Protein AF-A0A846QCV8-F1 (afdb_monomer_lite)

pLDDT: mean 91.58, std 9.78, range [47.5, 98.19]

Sequence (76 aa):
MKPQSLEMLVLGELNRGVNNFNNIQKNLGIDAEKLDETLQSLEKQGLMKVQNKQGLFGQKIELIPTEEGFKKFYSE

Foldseek 3Di:
DPPDDPLLLLLVCQVVVVFDLVSSCVVVVHDSVVSVVSLVVCVVVQQWDWDWDQDPVGTDITIHGDPVVVCVNVVD

Secondary structure (DSSP, 8-state):
-PPPPHHHHHHHHHHTT--SHHHHHHHHT--HHHHHHHHHHHHHTTSEEEEEEEETTEEEEEEEE-HHHHHHHHH-

Structure (mmCIF, N/CA/C/O backbone):
data_AF-A0A846QCV8-F1
#
_entry.id   AF-A0A846QCV8-F1
#
loop_
_atom_site.group_PDB
_atom_site.id
_atom_site.type_symbol
_atom_site.label_atom_id
_atom_site.label_alt_id
_atom_site.label_comp_id
_atom_site.label_asym_id
_atom_site.label_entity_id
_atom_site.label_seq_id
_atom_site.pdbx_PDB_ins_code
_atom_site.Cartn_x
_atom_site.Cartn_y
_atom_site.Cartn_z
_atom_site.occupancy
_atom_site.B_iso_or_equiv
_atom_site.auth_seq_id
_atom_site.auth_comp_id
_atom_site.auth_asym_id
_atom_site.auth_atom_id
_atom_site.pdbx_PDB_model_num
ATOM 1 N N . MET A 1 1 ? -0.350 -15.895 18.098 1.00 47.50 1 MET A N 1
ATOM 2 C CA . MET A 1 1 ? -0.239 -14.932 16.981 1.00 47.50 1 MET A CA 1
ATOM 3 C C . MET A 1 1 ? -1.397 -15.188 16.037 1.00 47.50 1 MET A C 1
ATOM 5 O O . MET A 1 1 ? -1.564 -16.334 15.637 1.00 47.50 1 MET A O 1
ATOM 9 N N . LYS A 1 2 ? -2.231 -14.185 15.739 1.00 55.09 2 LYS A N 1
ATOM 10 C CA . LYS A 1 2 ? -3.199 -14.313 14.641 1.00 55.09 2 LYS A CA 1
ATOM 11 C C . LYS A 1 2 ? -2.408 -14.357 13.323 1.00 55.09 2 LYS A C 1
ATOM 13 O O . LYS A 1 2 ? -1.403 -13.648 13.233 1.00 55.09 2 LYS A O 1
ATOM 18 N N . PRO A 1 3 ? -2.791 -15.187 12.339 1.00 60.47 3 PRO A N 1
ATOM 19 C CA . PRO A 1 3 ? -2.183 -15.106 11.017 1.00 60.47 3 PRO A CA 1
ATOM 20 C C . PRO A 1 3 ? -2.403 -13.692 10.467 1.00 60.47 3 PRO A C 1
ATOM 22 O O . PRO A 1 3 ? -3.533 -13.206 10.459 1.00 60.47 3 PRO A O 1
ATOM 25 N N . GLN A 1 4 ? -1.327 -13.017 10.059 1.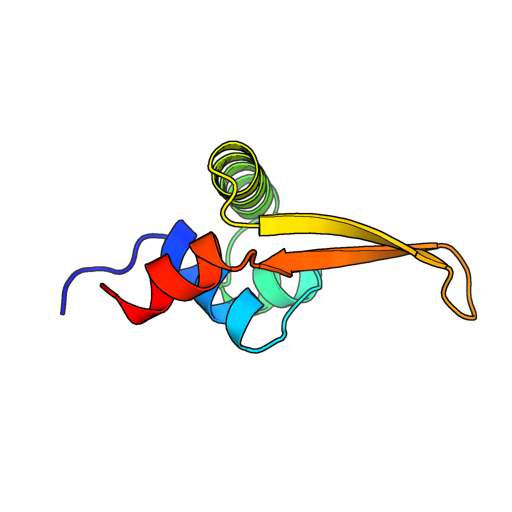00 80.38 4 GLN A N 1
ATOM 26 C CA . GLN A 1 4 ? -1.447 -11.732 9.371 1.00 80.38 4 GLN A CA 1
ATOM 27 C C . GLN A 1 4 ? -2.013 -11.990 7.973 1.00 80.38 4 GLN A C 1
ATOM 29 O O . GLN A 1 4 ? -1.516 -12.860 7.255 1.00 80.38 4 GLN A O 1
ATOM 34 N N . SER A 1 5 ? -3.067 -11.261 7.600 1.00 92.75 5 SER A N 1
ATOM 35 C CA . SER A 1 5 ? -3.579 -11.277 6.230 1.00 92.75 5 SER A CA 1
ATOM 36 C C . SER A 1 5 ? -2.531 -10.711 5.271 1.00 92.75 5 SER A C 1
ATOM 38 O O . SER A 1 5 ? -1.632 -9.971 5.678 1.00 92.75 5 SER A O 1
ATOM 40 N N . LEU A 1 6 ? -2.661 -11.020 3.980 1.00 95.06 6 LEU A N 1
ATOM 41 C CA . LEU A 1 6 ? -1.764 -10.445 2.982 1.00 95.06 6 LEU A CA 1
ATOM 42 C C . LEU A 1 6 ? -1.836 -8.908 2.962 1.00 95.06 6 LEU A C 1
ATOM 44 O O . LEU A 1 6 ? -0.808 -8.249 2.851 1.00 95.06 6 LEU A O 1
ATOM 48 N N . GLU A 1 7 ? -3.024 -8.342 3.176 1.00 95.06 7 GLU A N 1
ATOM 49 C CA . GLU A 1 7 ? -3.223 -6.900 3.357 1.00 95.06 7 GLU A CA 1
ATOM 50 C C . GLU A 1 7 ? -2.376 -6.326 4.503 1.00 95.06 7 GLU A C 1
ATOM 52 O O . GLU A 1 7 ? -1.738 -5.290 4.329 1.00 95.06 7 GLU A O 1
ATOM 57 N N . MET A 1 8 ? -2.301 -7.011 5.652 1.00 94.81 8 MET A N 1
ATOM 58 C CA . MET A 1 8 ? -1.470 -6.568 6.780 1.00 94.81 8 MET A CA 1
ATOM 59 C C . MET A 1 8 ? 0.026 -6.689 6.492 1.00 94.81 8 MET A C 1
ATOM 61 O O . MET A 1 8 ? 0.798 -5.825 6.907 1.00 94.81 8 MET A O 1
ATOM 65 N N . LEU A 1 9 ? 0.442 -7.715 5.745 1.00 95.75 9 LEU A N 1
ATOM 66 C CA . LEU A 1 9 ? 1.832 -7.848 5.303 1.00 95.75 9 LEU A CA 1
ATOM 67 C C . LEU A 1 9 ? 2.224 -6.706 4.353 1.00 95.75 9 LEU A C 1
ATOM 69 O O . LEU A 1 9 ? 3.271 -6.087 4.545 1.00 95.75 9 LEU A O 1
ATOM 73 N N . VAL A 1 10 ? 1.364 -6.377 3.383 1.00 96.62 10 VAL A N 1
ATOM 74 C CA . VAL A 1 10 ? 1.573 -5.260 2.448 1.00 96.62 10 VAL A CA 1
ATOM 75 C C . VAL A 1 10 ? 1.582 -3.917 3.182 1.00 96.62 10 VAL A C 1
ATOM 77 O O . VAL A 1 10 ? 2.502 -3.125 2.980 1.00 96.62 10 VAL A O 1
ATOM 80 N N . LEU A 1 11 ? 0.633 -3.666 4.092 1.00 95.62 11 LEU A N 1
ATOM 81 C CA . LEU A 1 11 ? 0.647 -2.462 4.934 1.00 95.62 11 LEU A CA 1
ATOM 82 C C . LEU A 1 11 ? 1.913 -2.377 5.795 1.00 95.62 11 LEU A C 1
ATOM 84 O O . LEU A 1 11 ? 2.458 -1.289 5.973 1.00 95.62 11 LEU A O 1
ATOM 88 N N . GLY A 1 12 ? 2.413 -3.505 6.299 1.00 95.19 12 GLY A N 1
ATOM 89 C CA . GLY A 1 12 ? 3.668 -3.562 7.042 1.00 95.19 12 GLY A CA 1
ATOM 90 C C . GLY A 1 12 ? 4.872 -3.108 6.215 1.00 95.19 12 GLY A C 1
ATOM 91 O O . GLY A 1 12 ? 5.677 -2.315 6.699 1.00 95.19 12 GLY A O 1
ATOM 92 N N . GLU A 1 13 ? 4.980 -3.553 4.962 1.00 97.00 13 GLU A N 1
ATOM 93 C CA . GLU A 1 13 ? 6.031 -3.103 4.040 1.00 97.00 13 GLU A CA 1
ATOM 94 C C . GLU A 1 13 ? 5.924 -1.602 3.733 1.00 97.00 13 GLU A C 1
ATOM 96 O O . GLU A 1 13 ? 6.917 -0.872 3.827 1.00 97.00 13 GLU A O 1
ATOM 101 N N . LEU A 1 14 ? 4.709 -1.114 3.462 1.00 96.00 14 LEU A N 1
ATOM 102 C CA . LEU A 1 14 ? 4.446 0.305 3.214 1.00 96.00 14 LEU A CA 1
ATOM 103 C C . LEU A 1 14 ? 4.820 1.182 4.419 1.00 96.00 14 LEU A C 1
ATOM 105 O O . LEU A 1 14 ? 5.488 2.204 4.254 1.00 96.00 14 LEU A O 1
ATOM 109 N N . ASN A 1 15 ? 4.460 0.766 5.637 1.00 94.31 15 ASN A N 1
ATOM 110 C CA . ASN A 1 15 ? 4.800 1.478 6.874 1.00 94.31 15 ASN A CA 1
ATOM 111 C C . ASN A 1 15 ? 6.310 1.474 7.175 1.00 94.31 15 ASN A C 1
ATOM 113 O O . ASN A 1 15 ? 6.805 2.385 7.837 1.00 94.31 15 ASN A O 1
ATOM 117 N N . ARG A 1 16 ? 7.068 0.499 6.651 1.00 94.25 16 ARG A N 1
ATOM 118 C CA . ARG A 1 16 ? 8.545 0.481 6.692 1.00 94.25 16 ARG A CA 1
ATOM 119 C C . ARG A 1 16 ? 9.193 1.355 5.612 1.00 94.25 16 ARG A C 1
ATOM 121 O O . ARG A 1 16 ? 10.417 1.445 5.559 1.00 94.25 16 ARG A O 1
ATOM 128 N N . GLY A 1 17 ? 8.397 1.995 4.755 1.00 94.38 17 GLY A N 1
ATOM 129 C CA . GLY A 1 17 ? 8.869 2.855 3.670 1.00 94.38 17 GLY A CA 1
ATOM 130 C C . GLY A 1 17 ? 9.156 2.121 2.359 1.00 94.38 17 GLY A C 1
ATOM 131 O O . GLY A 1 17 ? 9.700 2.726 1.433 1.00 94.38 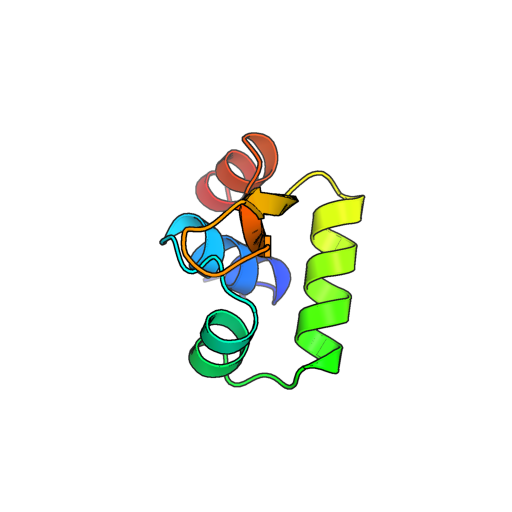17 GLY A O 1
ATOM 132 N N . VAL A 1 18 ? 8.784 0.842 2.237 1.00 96.56 18 VAL A N 1
ATOM 133 C CA . VAL A 1 18 ? 8.897 0.096 0.977 1.00 96.56 18 VAL A CA 1
ATOM 134 C C . VAL A 1 18 ? 7.733 0.494 0.071 1.00 96.56 18 VAL A C 1
ATOM 136 O O . VAL A 1 18 ? 6.695 -0.147 0.034 1.00 96.56 18 VAL A O 1
ATOM 139 N N . ASN A 1 19 ? 7.904 1.596 -0.656 1.00 94.12 19 ASN A N 1
ATOM 140 C CA . ASN A 1 19 ? 6.849 2.260 -1.431 1.00 94.12 19 ASN A CA 1
ATOM 141 C C . ASN A 1 19 ? 6.852 1.925 -2.936 1.00 94.12 19 ASN A C 1
ATOM 143 O O . ASN A 1 19 ? 6.199 2.606 -3.728 1.00 94.12 19 ASN A O 1
ATOM 147 N N . ASN A 1 20 ? 7.606 0.900 -3.342 1.00 93.25 20 ASN A N 1
ATOM 148 C CA . ASN A 1 20 ? 7.722 0.454 -4.728 1.00 93.25 20 ASN A CA 1
ATOM 149 C C . ASN A 1 20 ? 7.183 -0.973 -4.880 1.00 93.25 20 ASN A C 1
ATOM 151 O O . ASN A 1 20 ? 7.614 -1.869 -4.155 1.00 93.25 20 ASN A O 1
ATOM 155 N N . PHE A 1 21 ? 6.312 -1.176 -5.871 1.00 94.88 21 PHE A N 1
ATOM 156 C CA . PHE A 1 21 ? 5.659 -2.454 -6.166 1.00 94.88 21 PHE A CA 1
ATOM 157 C C . PHE A 1 21 ? 6.637 -3.636 -6.243 1.00 94.88 21 PHE A C 1
ATOM 159 O O . PHE A 1 21 ? 6.460 -4.631 -5.545 1.00 94.88 21 PHE A O 1
ATOM 166 N N . ASN A 1 22 ? 7.723 -3.503 -7.011 1.00 95.00 22 ASN A N 1
ATOM 167 C CA . ASN A 1 22 ? 8.683 -4.590 -7.221 1.00 95.00 22 ASN A CA 1
ATOM 168 C C . ASN A 1 22 ? 9.386 -4.997 -5.921 1.00 95.00 22 ASN A C 1
ATOM 170 O O . ASN A 1 22 ? 9.668 -6.176 -5.708 1.00 95.00 22 ASN A O 1
ATOM 174 N N . ASN A 1 23 ? 9.667 -4.030 -5.044 1.00 96.75 23 ASN A N 1
ATOM 175 C CA . ASN A 1 23 ? 10.299 -4.315 -3.761 1.00 96.75 23 ASN A CA 1
ATOM 176 C C . ASN A 1 23 ? 9.330 -5.025 -2.812 1.00 96.75 23 ASN A C 1
ATOM 178 O O . ASN A 1 23 ? 9.733 -5.991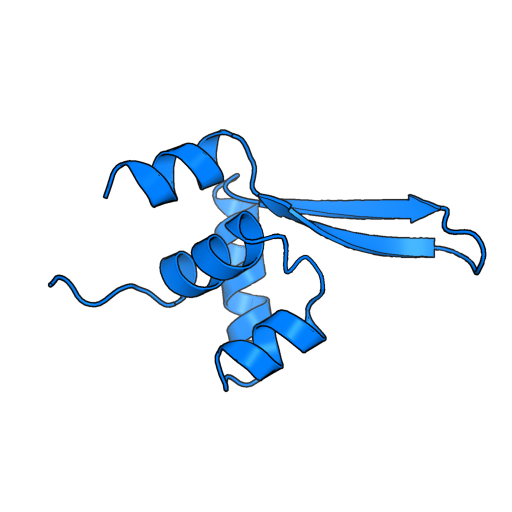 -2.175 1.00 96.75 23 ASN A O 1
ATOM 182 N N . ILE A 1 24 ? 8.060 -4.608 -2.763 1.00 97.12 24 ILE A N 1
ATOM 183 C CA . ILE A 1 24 ? 7.033 -5.290 -1.959 1.00 97.12 24 ILE A CA 1
ATOM 184 C C . ILE A 1 24 ? 6.849 -6.728 -2.456 1.00 97.12 24 ILE A C 1
ATOM 186 O O . ILE A 1 24 ? 6.906 -7.664 -1.660 1.00 97.12 24 ILE A O 1
ATOM 190 N N . GLN A 1 25 ? 6.708 -6.914 -3.773 1.00 97.75 25 GLN A N 1
ATOM 191 C CA . GLN A 1 25 ? 6.566 -8.233 -4.392 1.00 97.75 25 GLN A CA 1
ATOM 192 C C . GLN A 1 25 ? 7.734 -9.149 -4.007 1.00 97.75 25 GLN A C 1
ATOM 194 O O . GLN A 1 25 ? 7.531 -10.275 -3.553 1.00 97.75 25 GLN A O 1
ATOM 199 N N . LYS A 1 26 ? 8.967 -8.644 -4.139 1.00 97.56 26 LYS A N 1
ATOM 200 C CA . LYS A 1 26 ? 10.184 -9.385 -3.800 1.00 97.56 26 LYS A CA 1
ATOM 201 C C . LYS A 1 26 ? 10.272 -9.710 -2.308 1.00 97.56 26 LYS A C 1
ATOM 203 O O . LYS A 1 26 ? 10.658 -10.824 -1.967 1.00 97.56 26 LYS A O 1
ATOM 208 N N . ASN A 1 27 ? 9.930 -8.764 -1.435 1.00 97.38 27 ASN A N 1
ATOM 209 C CA . ASN A 1 27 ? 10.025 -8.939 0.014 1.00 97.38 27 ASN A CA 1
ATOM 210 C C . ASN A 1 27 ? 8.998 -9.946 0.542 1.00 97.38 27 ASN A C 1
ATOM 212 O O . ASN A 1 27 ? 9.308 -10.716 1.448 1.00 97.38 27 ASN A O 1
ATOM 216 N N . LEU A 1 28 ? 7.795 -9.962 -0.037 1.00 96.50 28 LEU A N 1
ATOM 217 C CA . LEU A 1 28 ? 6.720 -10.873 0.358 1.00 96.50 28 LEU A CA 1
ATOM 218 C C . LEU A 1 28 ? 6.738 -12.208 -0.402 1.00 96.50 28 LEU A C 1
ATOM 220 O O . LEU A 1 28 ? 6.026 -13.130 -0.013 1.00 96.50 28 LEU A O 1
ATOM 224 N N . GLY A 1 29 ? 7.541 -12.329 -1.464 1.00 97.19 29 GLY A N 1
ATOM 225 C CA . GLY A 1 29 ? 7.653 -13.556 -2.256 1.00 97.19 29 GLY A CA 1
ATOM 226 C C . GLY A 1 29 ? 6.347 -13.959 -2.946 1.00 97.19 29 GLY A C 1
ATOM 227 O O . GLY A 1 29 ? 6.094 -15.148 -3.125 1.00 97.19 29 GLY A O 1
ATOM 228 N N . ILE A 1 30 ? 5.509 -12.982 -3.296 1.00 96.81 30 ILE A N 1
ATOM 229 C CA . ILE A 1 30 ? 4.224 -13.194 -3.974 1.00 96.81 30 ILE A CA 1
ATOM 230 C C . ILE A 1 30 ? 4.322 -12.841 -5.458 1.00 96.81 30 ILE A C 1
ATOM 232 O O . ILE A 1 30 ? 5.260 -12.171 -5.889 1.00 96.81 30 ILE A O 1
ATOM 236 N N . ASP A 1 31 ? 3.363 -13.305 -6.252 1.00 96.81 31 ASP A N 1
ATOM 237 C CA . ASP A 1 31 ? 3.246 -12.898 -7.649 1.00 96.81 31 ASP A CA 1
ATOM 238 C C . ASP A 1 31 ? 2.676 -11.471 -7.791 1.00 96.81 31 ASP A C 1
ATOM 240 O O . ASP A 1 31 ? 2.197 -10.855 -6.832 1.00 96.81 31 ASP A O 1
ATOM 244 N N . ALA A 1 32 ? 2.792 -10.928 -9.003 1.00 97.12 32 ALA A N 1
ATOM 245 C CA . ALA A 1 32 ? 2.364 -9.569 -9.309 1.00 97.12 32 ALA A CA 1
ATOM 246 C C . ALA A 1 32 ? 0.836 -9.410 -9.258 1.00 97.12 32 ALA A C 1
ATOM 248 O O . ALA A 1 32 ? 0.357 -8.395 -8.769 1.00 97.12 32 ALA A O 1
ATOM 249 N N . GLU A 1 33 ? 0.080 -10.403 -9.730 1.00 97.94 33 GLU A N 1
ATOM 250 C CA . GLU A 1 33 ? -1.388 -10.362 -9.770 1.00 97.94 33 GLU A CA 1
ATOM 251 C C . GLU A 1 33 ? -1.963 -10.259 -8.356 1.00 97.94 33 GLU A C 1
ATOM 253 O O . GLU A 1 33 ? -2.743 -9.365 -8.046 1.00 97.94 33 GLU A O 1
ATOM 258 N N . LYS A 1 34 ? -1.463 -11.091 -7.447 1.00 97.75 34 LYS A N 1
ATOM 259 C CA . LYS A 1 34 ? -1.876 -11.119 -6.052 1.00 97.75 34 LYS A CA 1
ATOM 260 C C . LYS A 1 34 ? -1.480 -9.859 -5.293 1.00 97.75 34 LYS A C 1
ATOM 262 O O . LYS A 1 34 ? -2.221 -9.415 -4.411 1.00 97.75 34 LYS A O 1
ATOM 267 N N . LEU A 1 35 ? -0.320 -9.274 -5.606 1.00 97.81 35 LEU A N 1
ATOM 268 C CA . LEU A 1 35 ? 0.051 -7.973 -5.051 1.00 97.81 35 LEU A CA 1
ATOM 269 C C . LEU A 1 35 ? -0.882 -6.875 -5.574 1.00 97.81 35 LEU A C 1
ATOM 271 O O . LEU A 1 35 ? -1.350 -6.065 -4.779 1.00 97.81 35 LEU A O 1
ATOM 275 N N . ASP A 1 36 ? -1.174 -6.865 -6.872 1.00 97.62 36 ASP A N 1
ATOM 276 C CA . ASP A 1 36 ? -2.041 -5.869 -7.500 1.00 97.62 36 ASP A CA 1
ATOM 277 C C . ASP A 1 36 ? -3.465 -5.911 -6.926 1.00 97.62 36 ASP A C 1
ATOM 279 O O . ASP A 1 36 ? -3.957 -4.897 -6.434 1.00 97.62 36 ASP A O 1
ATOM 283 N N . GLU A 1 37 ? -4.079 -7.095 -6.842 1.00 98.19 37 GLU A N 1
ATOM 284 C CA . GLU A 1 37 ? -5.386 -7.293 -6.200 1.00 98.19 37 GLU A CA 1
ATOM 285 C C . GLU A 1 37 ? -5.404 -6.793 -4.745 1.00 98.19 37 GLU A C 1
ATOM 287 O O . GLU A 1 37 ? -6.359 -6.148 -4.300 1.00 98.19 37 GLU A O 1
ATOM 292 N N . THR A 1 38 ? -4.325 -7.051 -3.998 1.00 97.62 38 THR A N 1
ATOM 293 C CA . THR A 1 38 ? -4.199 -6.601 -2.606 1.00 97.62 38 THR A CA 1
ATOM 294 C C . THR A 1 38 ? -4.101 -5.078 -2.518 1.00 97.62 38 THR A C 1
ATOM 296 O O . THR A 1 38 ? -4.771 -4.467 -1.685 1.00 97.62 38 THR A O 1
ATOM 299 N N . LEU A 1 39 ? -3.295 -4.442 -3.373 1.00 97.50 39 LEU A N 1
ATOM 300 C CA . LEU A 1 39 ? -3.151 -2.985 -3.404 1.00 97.50 39 LEU A CA 1
ATOM 301 C C . LEU A 1 39 ? -4.464 -2.303 -3.810 1.00 97.50 39 LEU A C 1
ATOM 303 O O . LEU A 1 39 ? -4.852 -1.328 -3.167 1.00 97.50 39 LEU A O 1
ATOM 307 N N . GLN A 1 40 ? -5.190 -2.851 -4.791 1.00 97.50 40 GLN A N 1
ATOM 308 C CA . GLN A 1 40 ? -6.521 -2.368 -5.177 1.00 97.50 40 GLN A CA 1
ATOM 309 C C . GLN A 1 40 ? -7.523 -2.466 -4.017 1.00 97.50 40 GLN A C 1
ATOM 311 O O . GLN A 1 40 ? -8.293 -1.532 -3.777 1.00 97.50 40 GLN A O 1
ATOM 316 N N . SER A 1 41 ? -7.508 -3.573 -3.263 1.00 97.75 41 SER A N 1
ATOM 317 C CA . SER A 1 41 ? -8.350 -3.730 -2.070 1.00 97.75 41 SER A CA 1
ATOM 318 C C . SER A 1 41 ? -8.022 -2.677 -1.007 1.00 97.75 41 SER A C 1
ATOM 320 O O . SER A 1 41 ? -8.925 -2.009 -0.497 1.00 97.75 41 SER A O 1
ATOM 322 N N . LEU A 1 42 ? -6.736 -2.481 -0.701 1.00 97.25 42 LEU A N 1
ATOM 323 C CA . LEU A 1 42 ? -6.284 -1.495 0.283 1.00 97.25 42 LEU A CA 1
ATOM 324 C C . LEU A 1 42 ? -6.609 -0.054 -0.143 1.00 97.25 42 LEU A C 1
ATOM 326 O O . LEU A 1 42 ? -7.002 0.756 0.698 1.00 97.25 42 LEU A O 1
ATOM 330 N N . GLU A 1 43 ? -6.477 0.272 -1.430 1.00 97.12 43 GLU A N 1
ATOM 331 C CA . GLU A 1 43 ? -6.848 1.581 -1.979 1.00 97.12 43 GLU A CA 1
ATOM 332 C C . GLU A 1 43 ? -8.363 1.816 -1.895 1.00 97.12 43 GLU A C 1
ATOM 334 O O . GLU A 1 43 ? -8.798 2.862 -1.414 1.00 97.12 43 GLU A O 1
ATOM 339 N N . LYS A 1 44 ? -9.184 0.818 -2.254 1.00 97.88 44 LYS A N 1
ATOM 340 C CA . LYS A 1 44 ? -10.650 0.882 -2.120 1.00 97.88 44 LYS A CA 1
ATOM 341 C C . LYS A 1 44 ? -11.102 1.066 -0.669 1.00 97.88 44 LYS A C 1
ATOM 343 O O . LYS A 1 44 ? -12.121 1.708 -0.422 1.00 97.88 44 LYS A O 1
ATOM 348 N N . GLN A 1 45 ? -10.358 0.505 0.281 1.00 96.81 45 GLN A N 1
ATOM 349 C CA . GLN A 1 45 ? -10.591 0.673 1.716 1.00 96.81 45 GLN A CA 1
ATOM 350 C C . GLN A 1 45 ? -10.052 2.005 2.270 1.00 96.81 45 GLN A C 1
ATOM 352 O O . GLN A 1 45 ? -10.235 2.274 3.452 1.00 96.81 45 GLN A O 1
ATOM 357 N N . GLY A 1 46 ? -9.374 2.828 1.462 1.00 97.00 46 GLY A N 1
ATOM 358 C CA . GLY A 1 46 ? -8.772 4.085 1.915 1.00 97.00 46 GLY A CA 1
ATOM 359 C C . GLY A 1 46 ? -7.522 3.906 2.782 1.00 97.00 46 GLY A C 1
ATOM 360 O O . GLY A 1 46 ? -7.062 4.862 3.400 1.00 97.00 46 GLY A O 1
ATOM 361 N N . LEU A 1 47 ? -6.939 2.705 2.827 1.00 97.00 47 LEU A N 1
ATOM 362 C CA . LEU A 1 47 ? -5.786 2.368 3.672 1.00 97.00 47 LEU A CA 1
ATOM 363 C C . LEU A 1 47 ? -4.448 2.731 3.013 1.00 97.00 47 LEU A C 1
ATOM 365 O O . LEU A 1 47 ? -3.425 2.874 3.685 1.00 97.00 47 LEU A O 1
ATOM 369 N N . MET A 1 48 ? -4.446 2.919 1.697 1.00 97.06 48 MET A N 1
ATOM 370 C CA . MET A 1 48 ? -3.306 3.441 0.953 1.00 97.06 48 MET A CA 1
ATOM 371 C C . MET A 1 48 ? -3.758 4.275 -0.246 1.00 97.06 48 MET A C 1
ATOM 373 O O . MET A 1 48 ? -4.938 4.305 -0.584 1.00 97.06 48 MET A O 1
ATOM 377 N N . LYS A 1 49 ? -2.802 4.931 -0.904 1.00 96.38 49 LYS A N 1
ATOM 378 C CA . LYS A 1 49 ? -3.008 5.642 -2.168 1.00 96.38 49 LYS A CA 1
ATOM 379 C C . LYS A 1 49 ? -1.812 5.500 -3.099 1.00 96.38 49 LYS A C 1
ATOM 381 O O . LYS A 1 49 ? -0.669 5.394 -2.638 1.00 96.38 49 LYS A O 1
ATOM 386 N N . VAL A 1 50 ? -2.073 5.587 -4.398 1.00 93.94 50 VAL A N 1
ATOM 387 C CA . VAL A 1 50 ? -1.041 5.723 -5.429 1.00 93.94 50 VAL A CA 1
ATOM 388 C C . VAL A 1 50 ? -0.748 7.206 -5.666 1.00 93.94 50 VAL A C 1
ATOM 390 O O . VAL A 1 50 ? -1.654 8.003 -5.907 1.00 93.94 50 VAL A O 1
ATOM 393 N N . GLN A 1 51 ? 0.522 7.607 -5.597 1.00 91.19 51 GLN A N 1
ATOM 394 C CA . GLN A 1 51 ? 0.942 8.977 -5.887 1.00 91.19 51 GLN A CA 1
ATOM 395 C C . GLN A 1 51 ? 1.915 9.024 -7.063 1.00 91.19 51 GLN A C 1
ATOM 397 O O . GLN A 1 51 ? 3.001 8.451 -7.013 1.00 91.19 51 GLN A O 1
ATOM 402 N N . ASN A 1 52 ? 1.555 9.801 -8.084 1.00 87.88 52 ASN A N 1
ATOM 403 C CA . ASN A 1 52 ? 2.466 10.189 -9.155 1.00 87.88 52 ASN A CA 1
ATOM 404 C C . ASN A 1 52 ? 3.265 11.418 -8.711 1.00 87.88 52 ASN A C 1
ATOM 406 O O . ASN A 1 52 ? 2.692 12.463 -8.396 1.00 87.88 52 ASN A O 1
ATOM 410 N N . LYS A 1 53 ? 4.592 11.304 -8.675 1.00 84.50 53 LYS A N 1
ATOM 411 C CA . LYS A 1 53 ? 5.516 12.405 -8.381 1.00 84.50 53 LYS A CA 1
ATOM 412 C C . LYS A 1 53 ? 6.399 12.687 -9.587 1.00 84.50 53 LYS A C 1
ATOM 414 O O . LYS A 1 53 ? 6.843 11.765 -10.263 1.00 84.50 53 LYS A O 1
ATOM 419 N N . GLN A 1 54 ? 6.713 13.956 -9.827 1.00 83.12 54 GLN A N 1
ATOM 420 C CA . GLN A 1 54 ? 7.762 14.320 -10.775 1.00 83.12 54 GLN A CA 1
ATOM 421 C C . GLN A 1 54 ? 9.126 14.082 -10.112 1.00 83.12 54 GLN A C 1
ATOM 423 O O . GLN A 1 54 ? 9.488 14.769 -9.160 1.00 83.12 54 GLN A O 1
ATOM 428 N N . GLY A 1 55 ? 9.867 13.086 -10.590 1.00 78.12 55 GLY A N 1
ATOM 429 C CA . GLY A 1 55 ? 11.252 12.836 -10.205 1.00 78.12 55 GLY A CA 1
ATOM 430 C C . GLY A 1 55 ? 12.248 13.496 -11.161 1.00 78.12 55 GLY A C 1
ATOM 431 O O . GLY A 1 55 ? 11.892 13.959 -12.245 1.00 78.12 55 GLY A O 1
ATOM 432 N N . LEU A 1 56 ? 13.527 13.477 -10.774 1.00 79.75 56 LEU A N 1
ATOM 433 C CA . LEU A 1 56 ? 14.645 14.013 -11.569 1.00 79.75 56 LEU A CA 1
ATOM 434 C C . LEU A 1 56 ? 14.791 13.343 -12.948 1.00 79.75 56 LEU A C 1
ATOM 436 O O . LEU A 1 56 ? 15.348 13.940 -13.862 1.00 79.75 56 LEU A O 1
ATOM 440 N N . PHE A 1 57 ? 14.268 12.124 -13.099 1.00 83.12 57 PHE A N 1
ATOM 441 C CA . PHE A 1 57 ? 14.353 11.317 -14.321 1.00 83.12 57 PHE A CA 1
ATOM 442 C C . PHE A 1 57 ? 12.984 11.047 -14.971 1.00 83.12 57 PHE A C 1
ATOM 444 O O . PHE A 1 57 ? 12.871 10.154 -15.804 1.00 83.12 57 PHE A O 1
ATOM 451 N N . GLY A 1 58 ? 11.937 11.790 -14.591 1.00 84.50 58 GLY A N 1
ATOM 452 C CA . GLY A 1 58 ? 10.573 11.595 -15.093 1.00 84.50 58 GLY A CA 1
ATOM 453 C C . GLY A 1 58 ? 9.571 11.248 -13.994 1.00 84.50 58 GLY A C 1
ATOM 454 O O . GLY A 1 58 ? 9.859 11.383 -12.804 1.00 84.50 58 GLY A O 1
ATOM 455 N N . GLN A 1 59 ? 8.366 10.835 -14.386 1.00 84.56 59 GLN A N 1
ATOM 456 C CA . GLN A 1 59 ? 7.312 10.487 -13.431 1.00 84.56 59 GLN A CA 1
ATOM 457 C C . GLN A 1 59 ? 7.681 9.226 -12.641 1.00 84.56 59 GLN A C 1
ATOM 459 O O . GLN A 1 59 ? 8.140 8.232 -13.199 1.00 84.56 59 GLN A O 1
ATOM 464 N N . LYS A 1 60 ? 7.462 9.274 -11.329 1.00 86.31 60 LYS A N 1
ATOM 465 C CA . LYS A 1 60 ? 7.660 8.174 -10.391 1.00 86.31 60 LYS A CA 1
ATOM 466 C C . LYS A 1 60 ? 6.338 7.868 -9.699 1.00 86.31 60 LYS A C 1
ATOM 468 O O . LYS A 1 60 ? 5.718 8.771 -9.142 1.00 86.31 60 LYS A O 1
ATOM 473 N N . ILE A 1 61 ? 5.949 6.598 -9.705 1.00 87.50 61 ILE A N 1
ATOM 474 C CA . ILE A 1 61 ? 4.793 6.091 -8.962 1.00 87.50 61 ILE A CA 1
ATOM 475 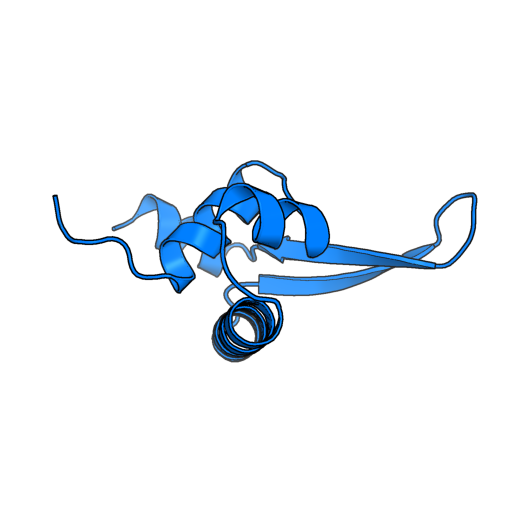C C . ILE A 1 61 ? 5.272 5.636 -7.579 1.00 87.50 61 ILE A C 1
ATOM 477 O O . ILE A 1 61 ? 6.245 4.884 -7.479 1.00 87.50 61 ILE A O 1
ATOM 481 N N . GLU A 1 62 ? 4.612 6.093 -6.519 1.00 90.75 62 GLU A N 1
ATOM 482 C CA . GLU A 1 62 ? 4.856 5.652 -5.142 1.00 90.75 62 GLU A CA 1
ATOM 483 C C . GLU A 1 62 ? 3.559 5.174 -4.480 1.00 90.75 62 GLU A C 1
ATOM 485 O O . GLU A 1 62 ? 2.512 5.809 -4.609 1.00 90.75 62 GLU A O 1
ATOM 490 N N . LEU A 1 63 ? 3.653 4.067 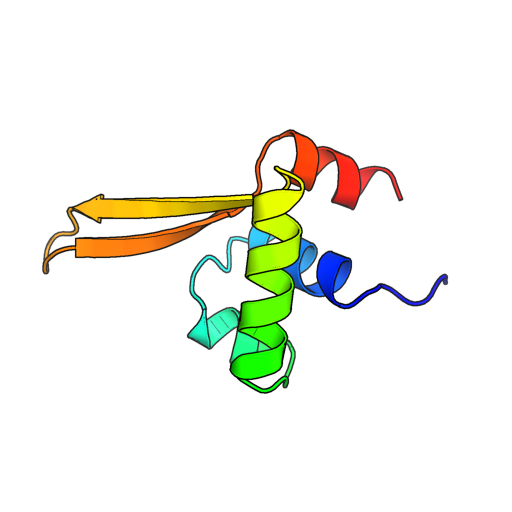-3.743 1.00 95.94 63 LEU A N 1
ATOM 491 C CA . LEU A 1 63 ? 2.581 3.504 -2.922 1.00 95.94 63 LEU A CA 1
ATOM 492 C C . LEU A 1 63 ? 2.726 4.053 -1.498 1.00 95.94 63 LEU A C 1
ATOM 494 O O . LEU A 1 63 ? 3.789 3.914 -0.892 1.00 95.94 63 LEU A O 1
ATOM 498 N N . ILE A 1 64 ? 1.694 4.709 -0.966 1.00 95.31 64 ILE A N 1
ATOM 499 C CA . ILE A 1 64 ? 1.789 5.431 0.312 1.00 95.31 64 ILE A CA 1
ATOM 500 C C . ILE A 1 64 ? 0.641 5.007 1.235 1.00 95.31 64 ILE A C 1
ATOM 502 O O . ILE A 1 64 ? -0.515 5.111 0.816 1.00 95.31 64 ILE A O 1
ATOM 506 N N . PRO A 1 65 ? 0.915 4.576 2.482 1.00 96.12 65 PRO A N 1
ATOM 507 C CA . PRO A 1 65 ? -0.140 4.291 3.447 1.00 96.12 65 PRO A CA 1
ATOM 508 C C . PRO A 1 65 ? -0.845 5.591 3.859 1.00 96.12 65 PRO A C 1
ATOM 510 O O . PRO A 1 65 ? -0.225 6.654 3.955 1.00 96.12 65 PRO A O 1
ATOM 513 N N . THR A 1 66 ? -2.151 5.526 4.097 1.00 96.88 66 THR A N 1
ATOM 514 C CA . THR A 1 66 ? -2.894 6.648 4.686 1.00 96.88 66 THR A CA 1
ATOM 515 C C . THR A 1 66 ? -2.746 6.646 6.205 1.00 96.88 66 THR A C 1
ATOM 517 O O . THR A 1 66 ? -2.235 5.696 6.800 1.00 96.88 66 THR A O 1
ATOM 520 N N . GLU A 1 67 ? -3.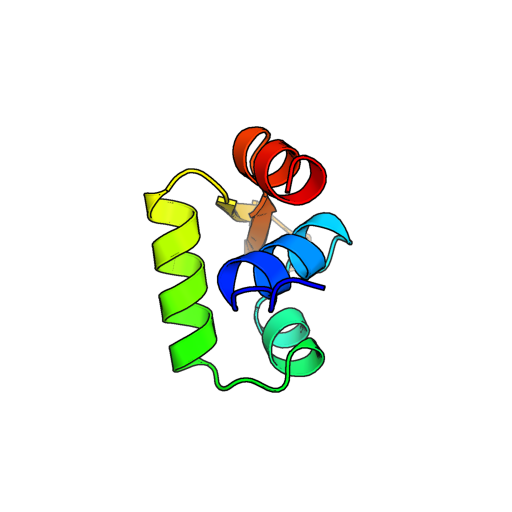225 7.702 6.864 1.00 95.50 67 GLU A N 1
ATOM 521 C CA . GLU A 1 67 ? -3.308 7.720 8.327 1.00 95.50 67 GLU A CA 1
ATOM 522 C C . GLU A 1 67 ? -4.191 6.576 8.858 1.00 95.50 67 GLU A C 1
ATOM 524 O O . GLU A 1 67 ? -3.874 5.969 9.880 1.00 95.50 67 GLU A O 1
ATOM 529 N N . GLU A 1 68 ? -5.268 6.237 8.147 1.00 94.94 68 GLU A N 1
ATOM 530 C CA . GLU A 1 68 ? -6.140 5.109 8.485 1.00 94.94 68 GLU A CA 1
ATOM 531 C C . GLU A 1 68 ? -5.426 3.766 8.305 1.00 94.94 68 GLU A C 1
ATOM 533 O O . GLU A 1 68 ? -5.492 2.919 9.196 1.00 94.94 68 GLU A O 1
ATOM 538 N N . GLY A 1 69 ? -4.671 3.591 7.215 1.00 93.06 69 GLY A N 1
ATOM 539 C CA . GLY A 1 69 ? -3.831 2.408 6.997 1.00 93.06 69 GLY A CA 1
ATOM 540 C C . GLY A 1 69 ? -2.753 2.232 8.064 1.00 93.06 69 GLY A C 1
ATOM 541 O O . GLY A 1 69 ? -2.542 1.122 8.557 1.00 93.06 69 GLY A O 1
ATOM 542 N N . PHE A 1 70 ? -2.117 3.331 8.479 1.00 93.06 70 PHE A N 1
ATOM 543 C CA . PHE A 1 70 ? -1.176 3.337 9.596 1.00 93.06 70 PHE A CA 1
ATOM 544 C C . PHE A 1 70 ? -1.874 2.909 10.895 1.00 93.06 70 PHE A C 1
ATOM 546 O O . PHE A 1 70 ? -1.452 1.949 11.537 1.00 93.06 70 PHE A O 1
ATOM 553 N N . LYS A 1 71 ? -2.989 3.556 11.260 1.00 92.75 71 LYS A N 1
ATOM 554 C CA . LYS A 1 71 ? -3.758 3.213 12.470 1.00 92.75 71 LYS A CA 1
ATOM 555 C C . LYS A 1 71 ? -4.187 1.752 12.476 1.00 92.75 71 LYS A C 1
ATOM 557 O O . LYS A 1 71 ? -4.007 1.091 13.496 1.00 92.75 71 LYS A O 1
ATOM 562 N N . LYS A 1 72 ? -4.705 1.240 11.356 1.00 89.69 72 LYS A N 1
ATOM 563 C CA . LYS A 1 72 ? -5.118 -0.162 11.223 1.00 89.69 72 LYS A CA 1
ATOM 564 C C . LYS A 1 72 ? -3.962 -1.113 11.522 1.00 89.69 72 LYS A C 1
ATOM 566 O O . LYS A 1 72 ? -4.136 -2.036 12.305 1.00 89.69 72 LYS A O 1
ATOM 571 N N . PHE A 1 73 ? -2.780 -0.862 10.960 1.00 89.69 73 PHE A N 1
ATOM 572 C CA . PHE A 1 73 ? -1.615 -1.721 11.174 1.00 89.69 73 PHE A CA 1
ATOM 573 C C . PHE A 1 73 ? -1.138 -1.748 12.637 1.00 89.69 73 PHE A C 1
ATOM 575 O O . PHE A 1 73 ? -0.758 -2.805 13.129 1.00 89.69 73 PHE A O 1
ATOM 582 N N . TYR A 1 74 ? -1.169 -0.612 13.343 1.00 86.12 74 TYR A N 1
ATOM 583 C CA . TYR A 1 74 ? -0.674 -0.514 14.727 1.00 86.12 74 TYR A CA 1
ATOM 584 C C . TYR A 1 74 ? -1.732 -0.776 15.813 1.00 86.12 74 TYR A C 1
ATOM 586 O O . TYR A 1 74 ? -1.389 -0.766 16.995 1.00 86.12 74 TYR A O 1
ATOM 594 N N . SER A 1 75 ? -2.997 -0.992 15.442 1.00 82.12 75 SER A N 1
ATOM 595 C CA . SER A 1 75 ? -4.098 -1.224 16.394 1.00 82.12 75 SER A CA 1
ATOM 596 C C . SER A 1 75 ? -4.544 -2.690 16.497 1.00 82.12 75 SER A C 1
ATOM 598 O O . SER A 1 75 ? -5.411 -2.983 17.321 1.00 82.12 75 SER A O 1
ATOM 600 N N . GLU A 1 76 ? -4.004 -3.596 15.671 1.00 62.28 76 GLU A N 1
ATOM 601 C CA . GLU A 1 76 ? -4.389 -5.022 15.609 1.00 62.28 76 GLU A CA 1
ATOM 602 C C . GLU A 1 76 ? -3.373 -6.000 16.220 1.00 62.28 76 GLU A C 1
ATOM 604 O O . GLU A 1 76 ? -2.158 -5.699 16.237 1.00 62.28 76 GLU A O 1
#

Radius of gyration: 12.41 Å; chains: 1; bounding box: 25×29×32 Å